Protein AF-A0A416R4S8-F1 (afdb_monomer_lite)

Foldseek 3Di:
DDDDDDDDDPPPPQAPQQPLLVVLVVLCVVVVHDLVQLCVQLVHDSVLSVDNNSHDPDPDDLSNLVSNCRSSVHDPVVSVVSVCSVAVLVVLVVVCVVVVVVDLVVSQVVCVVVVHDRPDDPPDD

Radius of gyration: 18.55 Å; chains: 1; bounding box: 39×44×54 Å

Structure (mmCIF, N/CA/C/O backbone):
data_AF-A0A416R4S8-F1
#
_entry.id   AF-A0A416R4S8-F1
#
loop_
_atom_site.group_PDB
_atom_site.id
_atom_site.type_symbol
_atom_site.label_atom_id
_atom_site.label_alt_id
_atom_site.label_comp_id
_atom_site.label_asym_id
_atom_site.label_entity_id
_atom_site.label_seq_id
_atom_site.pdbx_PDB_ins_code
_atom_site.Cartn_x
_atom_site.Cartn_y
_atom_site.Cartn_z
_atom_site.occupancy
_atom_site.B_iso_or_equiv
_atom_site.auth_seq_id
_atom_site.auth_comp_id
_atom_site.auth_asym_id
_atom_site.auth_atom_id
_atom_site.pdbx_PDB_model_num
ATOM 1 N N . MET A 1 1 ? -21.444 -31.950 22.356 1.00 37.09 1 MET A N 1
ATOM 2 C CA . MET A 1 1 ? -20.979 -31.767 20.963 1.00 37.09 1 MET A CA 1
ATOM 3 C C . MET A 1 1 ? -19.512 -31.362 20.983 1.00 37.09 1 MET A C 1
ATOM 5 O O . MET A 1 1 ? -19.189 -30.349 21.587 1.00 37.09 1 MET A O 1
ATOM 9 N N . ALA A 1 2 ? -18.616 -32.173 20.417 1.00 38.91 2 ALA A N 1
ATOM 10 C CA . ALA A 1 2 ? -17.178 -31.903 20.436 1.00 38.91 2 ALA A CA 1
ATOM 11 C C . ALA A 1 2 ? -16.791 -31.003 19.251 1.00 38.91 2 ALA A C 1
ATOM 13 O O . ALA A 1 2 ? -16.822 -31.442 18.101 1.00 38.91 2 ALA A O 1
ATOM 14 N N . TYR A 1 3 ? -16.431 -29.748 19.530 1.00 41.56 3 TYR A N 1
ATOM 15 C CA . TYR A 1 3 ? -15.851 -28.834 18.546 1.00 41.56 3 TYR A CA 1
ATOM 16 C C . TYR A 1 3 ? -14.512 -29.402 18.057 1.00 41.56 3 TYR A C 1
ATOM 18 O O . TYR A 1 3 ? -13.502 -29.365 18.762 1.00 41.56 3 TYR A O 1
ATOM 26 N N . ARG A 1 4 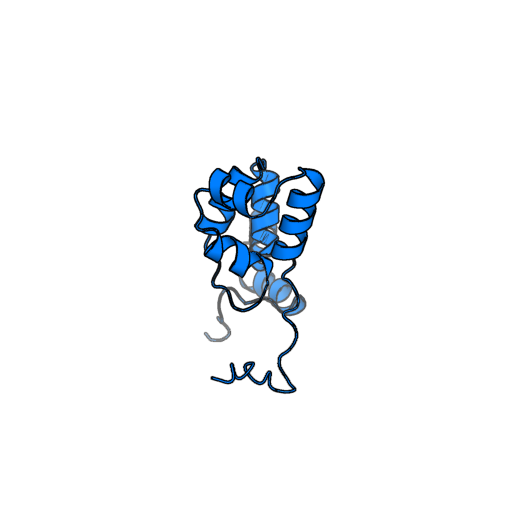? -14.495 -29.965 16.845 1.00 41.41 4 ARG A N 1
ATOM 27 C CA . ARG A 1 4 ? -13.260 -30.405 16.188 1.00 41.41 4 ARG A CA 1
ATOM 28 C C . ARG A 1 4 ? -12.459 -29.162 15.793 1.00 41.41 4 ARG A C 1
ATOM 30 O O . ARG A 1 4 ? -12.876 -28.420 14.908 1.00 41.41 4 ARG A O 1
ATOM 37 N N . LYS A 1 5 ? -11.307 -28.934 16.436 1.00 47.56 5 LYS A N 1
ATOM 38 C CA . LYS A 1 5 ? -10.324 -27.942 15.971 1.00 47.56 5 LYS A CA 1
ATOM 39 C C . LYS A 1 5 ? -9.903 -28.310 14.536 1.00 47.56 5 LYS A C 1
ATOM 41 O O . LYS A 1 5 ? -9.587 -29.481 14.302 1.00 47.56 5 LYS A O 1
ATOM 46 N N . PRO A 1 6 ? -9.903 -27.370 13.576 1.00 49.94 6 PRO A N 1
ATOM 47 C CA . PRO A 1 6 ? -9.465 -27.664 12.218 1.00 49.94 6 PRO A CA 1
ATOM 48 C C . PRO A 1 6 ? -7.990 -28.088 12.226 1.00 49.94 6 PRO A C 1
ATOM 50 O O . PRO A 1 6 ? -7.135 -27.402 12.787 1.00 49.94 6 PRO A O 1
ATOM 53 N N . LYS A 1 7 ? -7.705 -29.252 11.629 1.00 43.59 7 LYS A N 1
ATOM 54 C CA . LYS A 1 7 ? -6.352 -29.804 11.485 1.00 43.59 7 LYS A CA 1
ATOM 55 C C . LYS A 1 7 ? -5.545 -28.900 10.549 1.00 43.59 7 LYS A C 1
ATOM 57 O O . LYS A 1 7 ? -5.833 -28.838 9.356 1.00 43.59 7 LYS A O 1
ATOM 62 N N . GLN A 1 8 ? -4.543 -28.201 11.078 1.00 41.41 8 GLN A N 1
ATOM 63 C CA . GLN A 1 8 ? -3.548 -27.521 10.249 1.00 41.41 8 GLN A CA 1
ATOM 64 C C . GLN A 1 8 ? -2.600 -28.568 9.652 1.00 41.41 8 GLN A C 1
ATOM 66 O O . GLN A 1 8 ? -2.064 -29.408 10.371 1.00 41.41 8 GLN A O 1
ATOM 71 N N . SER A 1 9 ? -2.439 -28.543 8.328 1.00 35.41 9 SER A N 1
ATOM 72 C CA . SER A 1 9 ? -1.557 -29.465 7.604 1.00 35.41 9 SER A CA 1
ATOM 73 C C . SER A 1 9 ? -0.080 -29.094 7.838 1.00 35.41 9 SER A C 1
ATOM 75 O O . SER A 1 9 ? 0.241 -27.899 7.835 1.00 35.41 9 SER A O 1
ATOM 77 N N . PRO A 1 10 ? 0.823 -30.078 8.023 1.00 33.31 10 PRO A N 1
ATOM 78 C CA . PRO A 1 10 ? 2.246 -29.848 8.263 1.00 33.31 10 PRO A CA 1
ATOM 79 C C . PRO A 1 10 ? 2.899 -29.429 6.941 1.00 33.31 10 PRO A C 1
ATOM 81 O O . PRO A 1 10 ? 3.253 -30.251 6.106 1.00 33.31 10 PRO A O 1
ATOM 84 N N . GLY A 1 11 ? 2.939 -28.122 6.704 1.00 34.53 11 GLY A N 1
ATOM 85 C CA . GLY A 1 11 ? 3.306 -27.538 5.411 1.00 34.53 11 GLY A CA 1
ATOM 86 C C . GLY A 1 11 ? 2.676 -26.169 5.164 1.00 34.53 11 GLY A C 1
ATOM 87 O O . GLY A 1 11 ? 3.039 -25.495 4.203 1.00 34.53 11 GLY A O 1
ATOM 88 N N . TYR A 1 12 ? 1.765 -25.721 6.039 1.00 36.28 12 TYR A N 1
ATOM 89 C CA . TYR A 1 12 ? 1.297 -24.338 6.040 1.00 36.28 12 TYR A CA 1
ATOM 90 C C . TYR A 1 12 ? 2.473 -23.415 6.384 1.00 36.28 12 TYR A C 1
ATOM 92 O O . TYR A 1 12 ? 2.777 -23.194 7.558 1.00 36.28 12 TYR A O 1
ATOM 100 N N . LYS A 1 13 ? 3.168 -22.917 5.351 1.00 38.91 13 LYS A N 1
ATOM 101 C CA . LYS A 1 13 ? 4.154 -21.841 5.469 1.00 38.91 13 LYS A CA 1
ATOM 102 C C . LYS A 1 13 ? 3.462 -20.706 6.210 1.00 38.91 13 LYS A C 1
ATOM 104 O O . LYS A 1 13 ? 2.553 -20.075 5.677 1.00 38.91 13 LYS A O 1
ATOM 109 N N . ARG A 1 14 ? 3.831 -20.526 7.477 1.00 41.91 14 ARG A N 1
ATOM 110 C CA . ARG A 1 14 ? 3.389 -19.424 8.327 1.00 41.91 14 ARG A CA 1
ATOM 111 C C . ARG A 1 14 ? 3.590 -18.161 7.496 1.00 41.91 14 ARG A C 1
ATOM 113 O O . ARG A 1 14 ? 4.727 -17.891 7.136 1.00 41.91 14 ARG A O 1
ATOM 120 N N . ASN A 1 15 ? 2.492 -17.507 7.107 1.00 46.09 15 ASN A N 1
ATOM 121 C CA . ASN A 1 15 ? 2.489 -16.333 6.238 1.00 46.09 15 ASN A CA 1
ATOM 122 C C . ASN A 1 15 ? 3.657 -15.416 6.612 1.00 46.09 15 ASN A C 1
ATOM 124 O O . ASN A 1 15 ? 3.608 -14.765 7.658 1.00 46.09 15 ASN A O 1
ATOM 128 N N . GLU A 1 16 ? 4.710 -15.383 5.798 1.00 55.09 16 GLU A N 1
ATOM 129 C CA . GLU A 1 16 ? 5.707 -14.334 5.938 1.00 55.09 16 GLU A CA 1
ATOM 130 C C . GLU A 1 16 ? 4.958 -13.032 5.675 1.00 55.09 16 GLU A C 1
ATOM 132 O O . GLU A 1 16 ? 4.384 -12.827 4.602 1.00 55.09 16 GLU A O 1
ATOM 137 N N . GLN A 1 17 ? 4.849 -12.195 6.707 1.00 64.12 17 GLN A N 1
ATOM 138 C CA . GLN A 1 17 ? 4.202 -10.899 6.570 1.00 64.12 17 GLN A CA 1
ATOM 139 C C . GLN A 1 17 ? 4.914 -10.130 5.465 1.00 64.12 17 GLN A C 1
ATOM 141 O O . GLN A 1 17 ? 6.147 -10.011 5.498 1.00 64.12 17 GLN A O 1
ATOM 146 N N . SER A 1 18 ? 4.133 -9.614 4.513 1.00 80.44 18 SER A N 1
ATOM 147 C CA . SER A 1 18 ? 4.653 -8.759 3.451 1.00 80.44 18 SER A CA 1
ATOM 148 C C . SER A 1 18 ? 5.360 -7.548 4.060 1.00 80.44 18 SER A C 1
ATOM 150 O O . SER A 1 18 ? 5.030 -7.118 5.171 1.00 80.44 18 SER A O 1
ATOM 152 N N . ALA A 1 19 ? 6.326 -6.984 3.335 1.00 85.44 19 ALA A N 1
ATOM 153 C CA . ALA A 1 19 ? 7.018 -5.773 3.771 1.00 85.44 19 ALA A CA 1
ATOM 154 C C . ALA A 1 19 ? 6.015 -4.644 4.086 1.00 85.44 19 ALA A C 1
ATOM 156 O O . ALA A 1 19 ? 6.124 -3.987 5.121 1.00 85.44 19 ALA A O 1
ATOM 157 N N . LEU A 1 20 ? 4.954 -4.532 3.277 1.00 89.25 20 LEU A N 1
ATOM 158 C CA . LEU A 1 20 ? 3.815 -3.650 3.527 1.00 89.25 20 LEU A CA 1
ATOM 159 C C . LEU A 1 20 ? 3.143 -3.908 4.888 1.00 89.25 20 LEU A C 1
ATOM 161 O O . LEU A 1 20 ? 2.934 -2.975 5.658 1.00 89.25 20 LEU A O 1
ATOM 165 N N . ALA A 1 21 ? 2.803 -5.162 5.206 1.00 90.38 21 ALA A N 1
ATOM 166 C CA . ALA A 1 21 ? 2.121 -5.498 6.456 1.00 90.38 21 ALA A CA 1
ATOM 167 C C . ALA A 1 21 ? 2.969 -5.157 7.692 1.00 90.38 21 ALA A C 1
ATOM 169 O O . ALA A 1 21 ? 2.427 -4.676 8.688 1.00 90.38 21 ALA A O 1
ATOM 170 N N . ARG A 1 22 ? 4.291 -5.365 7.618 1.00 90.62 22 ARG A N 1
ATOM 171 C CA . ARG A 1 22 ? 5.225 -4.984 8.691 1.00 90.62 22 ARG A CA 1
ATOM 172 C C . ARG A 1 22 ? 5.274 -3.471 8.874 1.00 90.62 22 ARG A C 1
ATOM 174 O O . ARG A 1 22 ? 5.194 -3.005 10.007 1.00 90.62 22 ARG A O 1
ATOM 181 N N . GLN A 1 23 ? 5.342 -2.717 7.775 1.00 91.88 23 GLN A N 1
ATOM 182 C CA . GLN A 1 23 ? 5.346 -1.257 7.829 1.00 91.88 23 GLN A CA 1
ATOM 183 C C . GLN A 1 23 ? 4.060 -0.716 8.463 1.00 91.88 23 GLN A C 1
ATOM 185 O O . GLN A 1 23 ? 4.132 0.094 9.382 1.00 91.88 23 GLN A O 1
ATOM 190 N N . ILE A 1 24 ? 2.891 -1.217 8.049 1.00 92.25 24 ILE A N 1
ATOM 191 C CA . ILE A 1 24 ? 1.610 -0.783 8.625 1.00 92.25 24 ILE A CA 1
ATOM 192 C C . ILE A 1 24 ? 1.542 -1.130 10.119 1.00 92.25 24 ILE A C 1
ATOM 194 O O . ILE A 1 24 ? 1.063 -0.325 10.910 1.00 92.25 24 ILE A O 1
ATOM 198 N N . GLN A 1 25 ? 2.036 -2.299 10.545 1.00 92.38 25 GLN A N 1
ATOM 199 C CA . GLN A 1 25 ? 2.084 -2.636 11.974 1.00 92.38 25 GLN A CA 1
ATOM 200 C C . GLN A 1 25 ? 2.992 -1.701 12.774 1.00 92.38 25 GLN A C 1
ATOM 202 O O . GLN A 1 25 ? 2.616 -1.304 13.875 1.00 92.38 25 GLN A O 1
ATOM 207 N N . ALA A 1 26 ? 4.152 -1.334 12.231 1.00 93.31 26 ALA A N 1
ATOM 208 C CA . ALA A 1 26 ? 5.041 -0.366 12.864 1.00 93.31 26 ALA A CA 1
ATOM 209 C C . ALA A 1 26 ? 4.381 1.019 12.968 1.00 93.31 26 ALA A C 1
ATOM 211 O O . ALA A 1 26 ? 4.461 1.662 14.014 1.00 93.31 26 ALA A O 1
ATOM 212 N N . ASP A 1 27 ? 3.668 1.449 11.924 1.00 93.75 27 ASP A N 1
ATOM 213 C CA . ASP A 1 27 ? 2.924 2.710 11.929 1.00 93.75 27 ASP A CA 1
ATOM 214 C C . ASP A 1 27 ? 1.814 2.703 12.992 1.00 93.75 27 ASP A C 1
ATOM 216 O O . ASP A 1 27 ? 1.696 3.652 13.764 1.00 93.75 27 ASP A O 1
ATOM 220 N N . LEU A 1 28 ? 1.050 1.610 13.098 1.00 94.19 28 LEU A N 1
ATOM 221 C CA . LEU A 1 28 ? 0.026 1.440 14.134 1.00 94.19 28 LEU A CA 1
ATOM 222 C C . LEU A 1 28 ? 0.615 1.537 15.545 1.00 94.19 28 LEU A C 1
ATOM 224 O O . LEU A 1 28 ? 0.069 2.240 16.392 1.00 94.19 28 LEU A O 1
ATOM 228 N N . GLN A 1 29 ? 1.748 0.873 15.792 1.00 94.50 29 GLN A N 1
ATOM 229 C CA . GLN A 1 29 ? 2.440 0.942 17.081 1.00 94.50 29 GLN A CA 1
ATOM 230 C C . GLN A 1 29 ? 2.917 2.361 17.394 1.00 94.50 29 GLN A C 1
ATOM 232 O O . GLN A 1 29 ? 2.716 2.841 18.507 1.00 94.50 29 GLN A O 1
ATOM 237 N N . LYS A 1 30 ? 3.504 3.050 16.410 1.00 94.75 30 LYS A N 1
ATOM 238 C CA . LYS A 1 30 ? 3.984 4.429 16.556 1.00 94.75 30 LYS A CA 1
ATOM 239 C C . LYS A 1 30 ? 2.848 5.410 16.856 1.00 94.75 30 LYS A C 1
ATOM 241 O O . LYS A 1 30 ? 3.039 6.336 17.636 1.00 94.75 30 LYS A O 1
ATOM 246 N N . LEU A 1 31 ? 1.687 5.210 16.237 1.00 93.12 31 LEU A N 1
ATOM 247 C CA . LEU A 1 31 ? 0.506 6.056 16.411 1.00 93.12 31 LEU A CA 1
ATOM 248 C C . LEU A 1 31 ? -0.340 5.672 17.636 1.00 93.12 31 LEU A C 1
ATOM 250 O O . LEU A 1 31 ? -1.290 6.380 17.953 1.00 93.12 31 LEU A O 1
ATOM 254 N N . GLY A 1 32 ? -0.031 4.557 18.311 1.00 94.56 32 GLY A N 1
ATOM 255 C CA . GLY A 1 32 ? -0.873 4.015 19.382 1.00 94.56 32 GLY A CA 1
ATOM 256 C C . GLY A 1 32 ? -2.259 3.575 18.897 1.00 94.56 32 GLY A C 1
ATOM 257 O O . GLY A 1 32 ? -3.198 3.542 19.685 1.00 94.56 32 GLY A O 1
ATOM 258 N N . MET A 1 33 ? -2.391 3.260 17.606 1.00 93.94 33 MET A N 1
ATOM 259 C CA . MET A 1 33 ? -3.660 2.982 16.940 1.00 93.94 33 MET A CA 1
ATOM 260 C C . MET A 1 33 ? -3.906 1.472 16.821 1.00 93.94 33 MET A C 1
ATOM 262 O O . MET A 1 33 ? -3.010 0.677 16.530 1.00 93.94 33 MET A O 1
ATOM 266 N N . THR A 1 34 ? -5.155 1.060 17.001 1.00 94.81 34 THR A N 1
ATOM 267 C CA . THR A 1 34 ? -5.612 -0.320 16.815 1.00 94.81 34 THR A CA 1
ATOM 268 C C . THR A 1 34 ? -6.010 -0.606 15.362 1.00 94.81 34 THR A C 1
ATOM 270 O O . THR A 1 34 ? -6.312 0.290 14.576 1.00 94.81 34 THR A O 1
ATOM 273 N N . GLN A 1 35 ? -6.096 -1.889 14.987 1.00 93.25 35 GLN A N 1
ATOM 274 C CA . GLN A 1 35 ? -6.572 -2.280 13.647 1.00 93.25 35 GLN A CA 1
ATOM 275 C C . GLN A 1 35 ? -8.000 -1.792 13.362 1.00 93.25 35 GLN A C 1
ATOM 277 O O . GLN A 1 35 ? -8.318 -1.452 12.224 1.00 93.25 35 GLN A O 1
ATOM 282 N N . LYS A 1 36 ? -8.853 -1.749 14.391 1.00 94.31 36 LYS A N 1
ATOM 283 C CA . LYS A 1 36 ? -10.243 -1.299 14.287 1.00 94.31 36 LYS A CA 1
ATOM 284 C C . LYS A 1 36 ? -10.336 0.206 14.033 1.00 94.31 36 LYS A C 1
ATOM 286 O O . LYS A 1 36 ? -11.144 0.646 13.215 1.00 94.31 36 LYS A O 1
ATOM 291 N N . GLU A 1 37 ? -9.496 0.988 14.701 1.00 95.31 37 GLU A N 1
ATOM 292 C CA . GLU A 1 37 ? -9.411 2.434 14.477 1.00 95.31 37 GLU A CA 1
ATOM 293 C C . GLU A 1 37 ? -8.889 2.735 13.076 1.00 95.31 37 GLU A C 1
ATOM 295 O O . GLU A 1 37 ? -9.496 3.539 12.375 1.00 95.31 37 GLU A O 1
ATOM 300 N N . LEU A 1 38 ? -7.865 2.011 12.612 1.00 95.69 38 LEU A N 1
ATOM 301 C CA . LEU A 1 38 ? -7.393 2.130 11.234 1.00 95.69 38 LEU A CA 1
ATOM 302 C C . LEU A 1 38 ? -8.484 1.774 10.222 1.00 95.69 38 LEU A C 1
ATOM 304 O O . LEU A 1 38 ? -8.671 2.499 9.251 1.00 95.69 38 LEU A O 1
ATOM 308 N N . ALA A 1 39 ? -9.224 0.684 10.433 1.00 96.25 39 ALA A N 1
ATOM 309 C CA . ALA A 1 39 ? -10.345 0.305 9.573 1.00 96.25 39 ALA A CA 1
ATOM 310 C C . ALA A 1 39 ? -11.394 1.428 9.489 1.00 96.25 39 ALA A C 1
ATOM 312 O O . ALA A 1 39 ? -11.838 1.790 8.402 1.00 96.25 39 ALA A O 1
ATOM 313 N N . THR A 1 40 ? -11.711 2.039 10.631 1.00 96.50 40 THR A N 1
ATOM 314 C CA . THR A 1 40 ? -12.642 3.172 10.713 1.00 96.50 40 THR A CA 1
ATOM 315 C C . THR A 1 40 ? -12.099 4.401 9.978 1.00 96.50 40 THR A C 1
ATOM 317 O O . THR A 1 40 ? -12.795 4.957 9.134 1.00 96.50 40 THR A O 1
ATOM 320 N N . ALA A 1 41 ? -10.846 4.790 10.230 1.00 95.50 41 ALA A N 1
ATOM 321 C CA . ALA A 1 41 ? -10.222 5.969 9.628 1.00 95.50 41 ALA A CA 1
ATOM 322 C C . ALA A 1 41 ? -10.001 5.825 8.112 1.00 95.50 41 ALA A C 1
ATOM 324 O O . ALA A 1 41 ? -10.134 6.788 7.364 1.00 95.50 41 ALA A O 1
ATOM 325 N N . SER A 1 42 ? -9.692 4.613 7.648 1.00 93.75 42 SER A N 1
ATOM 326 C CA . SER A 1 42 ? -9.495 4.297 6.225 1.00 93.75 42 SER A CA 1
ATOM 327 C C . SER A 1 42 ? -10.803 4.044 5.462 1.00 93.75 42 SER A C 1
ATOM 329 O O . SER A 1 42 ? -10.791 3.916 4.235 1.00 93.75 42 SER A O 1
ATOM 331 N N . GLY A 1 43 ? -11.937 3.931 6.164 1.00 94.44 43 GLY A N 1
ATOM 332 C CA . GLY A 1 43 ? -13.211 3.518 5.570 1.00 94.44 43 GLY A CA 1
ATOM 333 C C . GLY A 1 43 ? -13.180 2.090 5.010 1.00 94.44 43 GLY A C 1
ATOM 334 O O . GLY A 1 43 ? -13.916 1.771 4.075 1.00 94.44 43 GLY A O 1
ATOM 335 N N . MET A 1 44 ? -12.303 1.231 5.538 1.00 95.00 44 MET A N 1
ATOM 336 C CA . MET A 1 44 ? -12.143 -0.154 5.100 1.00 95.00 44 MET A CA 1
ATOM 337 C C . MET A 1 44 ? -12.844 -1.119 6.062 1.00 95.00 44 MET A C 1
ATOM 339 O O . MET A 1 44 ? -12.814 -0.920 7.275 1.00 95.00 44 MET A O 1
ATOM 343 N N . PRO A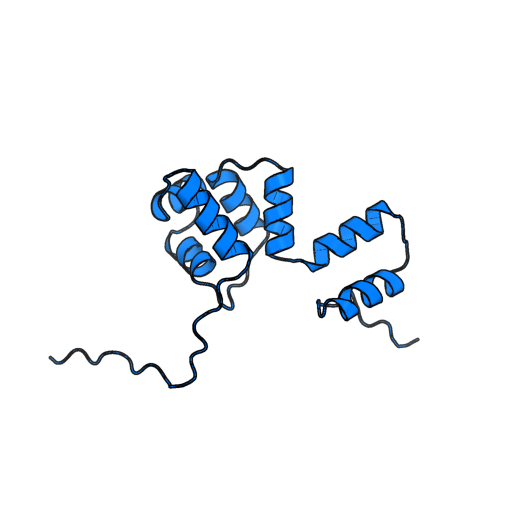 1 45 ? -13.401 -2.243 5.575 1.00 94.88 45 PRO A N 1
ATOM 344 C CA . PRO A 1 45 ? -13.859 -3.304 6.463 1.00 94.88 45 PRO A CA 1
ATOM 345 C C . PRO A 1 45 ? -12.702 -3.849 7.310 1.00 94.88 45 PRO A C 1
ATOM 347 O O . PRO A 1 45 ? -11.650 -4.204 6.775 1.00 94.88 45 PRO A O 1
ATOM 350 N N . GLU A 1 46 ? -12.913 -4.027 8.614 1.00 93.88 46 GLU A N 1
ATOM 351 C CA . GLU A 1 46 ? -11.883 -4.550 9.528 1.00 93.88 46 GLU A CA 1
ATOM 352 C C . GLU A 1 46 ? -11.334 -5.913 9.065 1.00 93.88 46 GLU A C 1
ATOM 354 O O . GLU A 1 46 ? -10.131 -6.171 9.108 1.00 93.88 46 GLU A O 1
ATOM 359 N N . ALA A 1 47 ? -12.192 -6.767 8.496 1.00 91.69 47 ALA A N 1
ATOM 360 C CA . ALA A 1 47 ? -11.782 -8.044 7.911 1.00 91.69 47 ALA A CA 1
ATOM 361 C C . ALA A 1 47 ? -10.814 -7.892 6.717 1.00 91.69 47 ALA A C 1
ATOM 363 O O . ALA A 1 47 ? -9.973 -8.768 6.495 1.00 91.69 47 ALA A O 1
ATOM 364 N N . ARG A 1 48 ? -10.925 -6.805 5.938 1.00 92.75 48 ARG A N 1
ATOM 365 C CA . ARG A 1 48 ? -10.015 -6.490 4.824 1.00 92.75 48 ARG A CA 1
ATOM 366 C C . ARG A 1 48 ? -8.650 -6.075 5.368 1.00 92.75 48 ARG A C 1
ATOM 368 O O . ARG A 1 48 ? -7.657 -6.681 4.974 1.00 92.75 48 ARG A O 1
ATOM 375 N N . VAL A 1 49 ? -8.619 -5.144 6.323 1.00 92.31 49 VAL A N 1
ATOM 376 C CA . VAL A 1 49 ? -7.393 -4.696 7.014 1.00 92.31 49 VAL A CA 1
ATOM 377 C C . VAL A 1 49 ? -6.685 -5.879 7.676 1.00 92.31 49 VAL A C 1
ATOM 379 O O . VAL A 1 49 ? -5.494 -6.096 7.464 1.00 92.31 49 VAL A O 1
ATOM 382 N N . SER A 1 50 ? -7.430 -6.729 8.387 1.00 91.44 50 SER A N 1
ATOM 383 C CA . SER A 1 50 ? -6.883 -7.926 9.030 1.00 91.44 50 SER A CA 1
ATOM 384 C C . SER A 1 50 ? -6.244 -8.890 8.024 1.00 91.44 50 SER A C 1
ATOM 386 O O . SER A 1 50 ? -5.164 -9.424 8.279 1.00 91.44 50 SER A O 1
ATOM 388 N N . ARG A 1 51 ? -6.866 -9.099 6.853 1.00 90.06 51 ARG A N 1
ATOM 389 C CA . ARG A 1 51 ? -6.280 -9.927 5.785 1.00 90.06 51 ARG A CA 1
ATOM 390 C C . ARG A 1 51 ? -4.984 -9.333 5.240 1.00 90.06 51 ARG A C 1
ATOM 392 O O . ARG A 1 51 ? -4.033 -10.086 5.065 1.00 90.06 51 ARG A O 1
ATOM 399 N N . ILE A 1 52 ? -4.937 -8.021 5.014 1.00 89.94 52 ILE A N 1
ATOM 400 C CA . ILE A 1 52 ? -3.725 -7.328 4.550 1.00 89.94 52 ILE A CA 1
ATOM 401 C C . ILE A 1 52 ? -2.589 -7.506 5.571 1.00 89.94 52 ILE A C 1
ATOM 403 O O . ILE A 1 52 ? -1.483 -7.892 5.203 1.00 89.94 52 ILE A O 1
ATOM 407 N N . LEU A 1 53 ? -2.875 -7.323 6.864 1.00 88.44 53 LEU A N 1
ATOM 408 C CA . LEU A 1 53 ? -1.879 -7.405 7.941 1.00 88.44 53 LEU A CA 1
ATOM 409 C C . LEU A 1 53 ? -1.394 -8.824 8.266 1.00 88.44 53 LEU A C 1
ATOM 411 O O . LEU A 1 53 ? -0.262 -9.009 8.719 1.00 88.44 53 LEU A O 1
ATOM 415 N N . ARG A 1 54 ? -2.235 -9.843 8.056 1.00 85.25 54 ARG A N 1
ATOM 416 C CA . ARG A 1 54 ? -1.850 -11.253 8.251 1.00 85.25 54 ARG A CA 1
ATOM 417 C C . ARG A 1 54 ? -0.872 -11.760 7.191 1.00 85.25 54 ARG A C 1
ATOM 419 O O . ARG A 1 54 ? -0.332 -12.852 7.369 1.00 85.25 54 ARG A O 1
ATOM 426 N N . GLY A 1 55 ? -0.661 -11.006 6.112 1.00 67.31 55 GLY A N 1
ATOM 427 C CA . GLY A 1 55 ? 0.116 -11.453 4.963 1.00 67.31 55 GLY A CA 1
ATOM 428 C C . GLY A 1 55 ? -0.535 -12.632 4.227 1.00 67.31 55 GLY A C 1
ATOM 429 O O . GLY A 1 55 ? -1.536 -13.206 4.664 1.00 67.31 55 GLY A O 1
ATOM 430 N N . GLY A 1 56 ? 0.042 -12.997 3.084 1.00 69.31 56 GLY A N 1
ATOM 431 C CA . GLY A 1 56 ? -0.458 -14.049 2.194 1.00 69.31 56 GLY A CA 1
ATOM 432 C C . GLY A 1 56 ? -0.913 -13.512 0.834 1.00 69.31 56 GLY A C 1
ATOM 433 O O . GLY A 1 56 ? -0.707 -12.343 0.517 1.00 69.31 56 GLY A O 1
ATOM 434 N N . LYS A 1 57 ? -1.539 -14.372 0.016 1.00 68.81 57 LYS A N 1
ATOM 435 C CA . LYS A 1 57 ? -2.071 -14.011 -1.312 1.00 68.81 57 LYS A CA 1
ATOM 436 C C . LYS A 1 57 ? -3.342 -13.161 -1.185 1.00 68.81 57 LYS A C 1
ATOM 438 O O . LYS A 1 57 ? -4.445 -13.622 -1.467 1.00 68.81 57 LYS A O 1
ATOM 443 N N . VAL A 1 58 ? -3.198 -11.924 -0.726 1.00 80.88 58 VAL A N 1
ATOM 444 C CA . VAL A 1 58 ? -4.253 -10.912 -0.809 1.00 80.88 58 VAL A CA 1
ATOM 445 C C . VAL A 1 58 ? -3.993 -10.091 -2.059 1.00 80.88 58 VAL A C 1
ATOM 447 O O . VAL A 1 58 ? -2.938 -9.481 -2.192 1.00 80.88 58 VAL A O 1
ATOM 450 N N . ARG A 1 59 ? -4.961 -10.062 -2.978 1.00 85.06 59 ARG A N 1
ATOM 451 C CA . ARG A 1 59 ? -4.921 -9.133 -4.108 1.00 85.06 59 ARG A CA 1
ATOM 452 C C . ARG A 1 59 ? -5.106 -7.719 -3.564 1.00 85.06 59 ARG A C 1
ATOM 454 O O . ARG A 1 59 ? -6.229 -7.353 -3.208 1.00 85.06 59 ARG A O 1
ATOM 461 N N . LEU A 1 60 ? -4.005 -6.985 -3.445 1.00 89.62 60 LEU A N 1
ATOM 462 C CA . LEU A 1 60 ? -3.996 -5.560 -3.132 1.00 89.62 60 LEU A CA 1
ATOM 463 C C . LEU A 1 60 ? -4.423 -4.761 -4.363 1.00 89.62 60 LEU A C 1
ATOM 465 O O . LEU A 1 60 ? -4.181 -5.166 -5.500 1.00 89.62 60 LEU A O 1
ATOM 469 N N . THR A 1 61 ? -5.086 -3.643 -4.116 1.00 91.75 61 THR A N 1
ATOM 470 C CA . THR A 1 61 ? -5.484 -2.662 -5.124 1.00 91.75 61 THR A CA 1
ATOM 471 C C . THR A 1 61 ? -4.931 -1.301 -4.737 1.00 91.75 61 THR A C 1
ATOM 473 O O . THR A 1 61 ? -4.643 -1.054 -3.565 1.00 91.75 61 THR A O 1
ATOM 476 N N . GLU A 1 62 ? -4.767 -0.404 -5.708 1.00 91.88 62 GLU A N 1
ATOM 477 C CA . GLU A 1 62 ? -4.282 0.951 -5.422 1.00 91.88 62 GLU A CA 1
ATOM 478 C C . GLU A 1 62 ? -5.241 1.692 -4.479 1.00 91.88 62 GLU A C 1
ATOM 480 O O . GLU A 1 62 ? -4.813 2.439 -3.601 1.00 91.88 62 GLU A O 1
ATOM 485 N N . GLN A 1 63 ? -6.539 1.394 -4.579 1.00 94.25 63 GLN A N 1
ATOM 486 C CA . GLN A 1 63 ? -7.546 1.875 -3.643 1.00 94.25 63 GLN A CA 1
ATOM 487 C C . GLN A 1 63 ? -7.251 1.445 -2.198 1.00 94.25 63 GLN A C 1
ATOM 489 O O . GLN A 1 63 ? -7.346 2.287 -1.309 1.00 94.25 63 GLN A O 1
ATOM 494 N N . ASP A 1 64 ? -6.842 0.192 -1.955 1.00 93.88 64 ASP A N 1
ATOM 495 C CA . ASP A 1 64 ? -6.467 -0.250 -0.602 1.00 93.88 64 ASP A CA 1
ATOM 496 C C . ASP A 1 64 ? -5.293 0.587 -0.061 1.00 93.88 64 ASP A C 1
ATOM 498 O O . ASP A 1 64 ? -5.324 1.013 1.091 1.00 93.88 64 ASP A O 1
ATOM 502 N N . ILE A 1 65 ? -4.272 0.863 -0.885 1.00 94.75 65 ILE A N 1
ATOM 503 C CA . ILE A 1 65 ? -3.113 1.679 -0.482 1.00 94.75 65 ILE A CA 1
ATOM 504 C C . ILE A 1 65 ? -3.532 3.118 -0.173 1.00 94.75 65 ILE A C 1
ATOM 506 O O . ILE A 1 65 ? -3.114 3.669 0.844 1.00 94.75 65 ILE A O 1
ATOM 510 N N . ASN A 1 66 ? -4.393 3.710 -1.003 1.00 95.75 66 ASN A N 1
ATOM 511 C CA . ASN A 1 66 ? -4.905 5.063 -0.793 1.00 95.75 66 ASN A CA 1
ATOM 512 C C . ASN A 1 66 ? -5.727 5.164 0.499 1.00 95.75 66 ASN A C 1
ATOM 514 O O . ASN A 1 66 ? -5.515 6.078 1.293 1.00 95.75 66 ASN A O 1
ATOM 518 N N . GLN A 1 67 ? -6.623 4.206 0.745 1.00 96.44 67 GLN A N 1
ATOM 519 C CA . GLN A 1 67 ? -7.426 4.162 1.967 1.00 96.44 67 GLN A CA 1
ATOM 520 C C . GLN A 1 67 ? -6.553 3.990 3.216 1.00 96.44 67 GLN A C 1
ATOM 522 O O . GLN A 1 67 ? -6.742 4.703 4.202 1.00 96.44 67 GLN A O 1
ATOM 527 N N . LEU A 1 68 ? -5.563 3.094 3.172 1.00 95.19 68 LEU A N 1
ATOM 528 C CA . LEU A 1 68 ? -4.617 2.896 4.272 1.00 95.19 68 LEU A CA 1
ATOM 529 C C . LEU A 1 68 ? -3.758 4.138 4.524 1.00 95.19 68 LEU A C 1
ATOM 531 O O . LEU A 1 68 ? -3.566 4.511 5.677 1.00 95.19 68 LEU A O 1
ATOM 535 N N . ALA A 1 69 ? -3.264 4.798 3.476 1.00 95.81 69 ALA A N 1
ATOM 536 C CA . ALA A 1 69 ? -2.467 6.013 3.611 1.00 95.81 69 ALA A CA 1
ATOM 537 C C . ALA A 1 69 ? -3.267 7.152 4.256 1.00 95.81 69 ALA A C 1
ATOM 539 O O . ALA A 1 69 ? -2.764 7.792 5.178 1.00 95.81 69 ALA A O 1
ATOM 540 N N . LEU A 1 70 ? -4.519 7.356 3.830 1.00 96.25 70 LEU A N 1
ATOM 541 C CA . LEU A 1 70 ? -5.421 8.333 4.445 1.00 96.25 70 LEU A CA 1
ATOM 542 C C . LEU A 1 70 ? -5.705 7.988 5.912 1.00 96.25 70 LEU A C 1
ATOM 544 O O . LEU A 1 70 ? -5.567 8.849 6.776 1.00 96.25 70 LEU A O 1
ATOM 548 N N . GLY A 1 71 ? -6.030 6.725 6.208 1.00 94.81 71 GLY A N 1
ATOM 549 C CA . GLY A 1 71 ? -6.312 6.275 7.574 1.00 94.81 71 GLY A CA 1
ATOM 550 C C . GLY A 1 71 ? -5.111 6.361 8.523 1.00 94.81 71 GLY A C 1
ATOM 551 O O . GLY A 1 71 ? -5.294 6.554 9.720 1.00 94.81 71 GLY A O 1
ATOM 552 N N . LEU A 1 72 ? -3.888 6.257 7.994 1.00 95.12 72 LEU A N 1
ATOM 553 C CA . LEU A 1 72 ? -2.634 6.421 8.740 1.00 95.12 72 LEU A CA 1
ATOM 554 C C . LEU A 1 72 ? -2.132 7.875 8.775 1.00 95.12 72 LEU A C 1
ATOM 556 O O . LEU A 1 72 ? -1.076 8.127 9.352 1.00 95.12 72 LEU A O 1
ATOM 560 N N . GLY A 1 73 ? -2.837 8.820 8.142 1.00 94.62 73 GLY A N 1
ATOM 561 C CA . GLY A 1 73 ? -2.423 10.225 8.078 1.00 94.62 73 GLY A CA 1
ATOM 562 C C . GLY A 1 73 ? -1.106 10.448 7.325 1.00 94.62 73 GLY A C 1
ATOM 563 O O . GLY A 1 73 ? -0.346 11.350 7.671 1.00 94.62 73 GLY A O 1
ATOM 564 N N . LYS A 1 74 ? -0.807 9.611 6.327 1.00 94.44 74 LYS A N 1
ATOM 565 C CA . LYS A 1 74 ? 0.440 9.675 5.557 1.00 94.44 74 LYS A CA 1
ATOM 566 C C . LYS A 1 74 ? 0.443 10.811 4.542 1.00 94.44 74 LYS A C 1
ATOM 568 O O . LYS A 1 74 ? -0.568 11.127 3.916 1.00 94.44 74 LYS A O 1
ATOM 573 N N . THR A 1 75 ? 1.626 11.366 4.316 1.00 95.81 75 THR A N 1
ATOM 574 C CA . THR A 1 75 ? 1.909 12.275 3.200 1.00 95.81 75 THR A CA 1
ATOM 575 C C . THR A 1 75 ? 1.910 11.534 1.858 1.00 95.81 75 THR A C 1
ATOM 577 O O . THR A 1 75 ? 1.987 10.304 1.803 1.00 95.81 75 THR A O 1
ATOM 580 N N . MET A 1 76 ? 1.884 12.277 0.746 1.00 93.62 76 MET A N 1
ATOM 581 C CA . MET A 1 76 ? 1.979 11.687 -0.599 1.00 93.62 76 MET A CA 1
ATOM 582 C C . MET A 1 76 ? 3.248 10.842 -0.785 1.00 93.62 76 MET A C 1
ATOM 584 O O . MET A 1 76 ? 3.171 9.738 -1.313 1.00 93.62 76 MET A O 1
ATOM 588 N N . ALA A 1 77 ? 4.396 11.315 -0.291 1.00 92.31 77 ALA A N 1
ATOM 589 C CA . ALA A 1 77 ? 5.655 10.577 -0.384 1.00 92.31 77 ALA A CA 1
ATOM 590 C C . ALA A 1 77 ? 5.618 9.270 0.429 1.00 92.31 77 ALA A C 1
ATOM 592 O O . ALA A 1 77 ? 6.089 8.228 -0.019 1.00 92.31 77 ALA A O 1
ATOM 593 N N . GLU A 1 78 ? 5.013 9.293 1.617 1.00 93.06 78 GLU A N 1
ATOM 594 C CA . GLU A 1 78 ? 4.860 8.091 2.439 1.00 93.06 78 GLU A CA 1
ATOM 595 C C . GLU A 1 78 ? 3.849 7.103 1.849 1.00 93.06 78 GLU A C 1
ATOM 597 O O . GLU A 1 78 ? 4.031 5.892 1.979 1.00 93.06 78 GLU A O 1
ATOM 602 N N . ARG A 1 79 ? 2.803 7.597 1.176 1.00 95.19 79 ARG A N 1
ATOM 603 C CA . ARG A 1 79 ? 1.899 6.760 0.380 1.00 95.19 79 ARG A CA 1
ATOM 604 C C . ARG A 1 79 ? 2.659 6.070 -0.752 1.00 95.19 79 ARG A C 1
ATOM 606 O O . ARG A 1 79 ? 2.462 4.876 -0.956 1.00 95.19 79 ARG A O 1
ATOM 613 N N . ASP A 1 80 ? 3.532 6.781 -1.458 1.00 92.69 80 ASP A N 1
ATOM 614 C CA . ASP A 1 80 ? 4.330 6.188 -2.537 1.00 92.69 80 ASP A CA 1
ATOM 615 C C . ASP A 1 80 ? 5.277 5.112 -2.000 1.00 92.69 80 ASP A C 1
ATOM 617 O O . ASP A 1 80 ? 5.398 4.046 -2.596 1.00 92.69 80 ASP A O 1
ATOM 621 N N . ASN A 1 81 ? 5.836 5.304 -0.803 1.00 92.31 81 ASN A N 1
ATOM 622 C CA . ASN A 1 81 ? 6.589 4.248 -0.126 1.00 92.31 81 ASN A CA 1
ATOM 623 C C . ASN A 1 81 ? 5.722 3.009 0.155 1.00 92.31 81 ASN A C 1
ATOM 625 O O . ASN A 1 81 ? 6.158 1.893 -0.117 1.00 92.31 81 ASN A O 1
ATOM 629 N N . LEU A 1 82 ? 4.482 3.172 0.640 1.00 92.06 82 LEU A N 1
ATOM 630 C CA . LEU A 1 82 ? 3.555 2.037 0.773 1.00 92.06 82 LEU A CA 1
ATOM 631 C C . LEU A 1 82 ? 3.267 1.374 -0.581 1.00 92.06 82 LEU A C 1
ATOM 633 O O . LEU A 1 82 ? 3.171 0.148 -0.652 1.00 92.06 82 LEU A O 1
ATOM 637 N N . ARG A 1 83 ? 3.162 2.167 -1.652 1.00 92.81 83 ARG A N 1
ATOM 638 C CA . ARG A 1 83 ? 2.964 1.678 -3.020 1.00 92.81 83 ARG A CA 1
ATOM 639 C C . ARG A 1 83 ? 4.132 0.795 -3.463 1.00 92.81 83 ARG A C 1
ATOM 641 O O . ARG A 1 83 ? 3.881 -0.310 -3.927 1.00 92.81 83 ARG A O 1
ATOM 648 N N . TYR A 1 84 ? 5.378 1.217 -3.246 1.00 90.62 84 TYR A N 1
ATOM 649 C CA . TYR A 1 84 ? 6.569 0.425 -3.587 1.00 90.62 84 TYR A CA 1
ATOM 650 C C . TYR A 1 84 ? 6.733 -0.825 -2.717 1.00 90.62 84 TYR A C 1
ATOM 652 O O . TYR A 1 84 ? 7.234 -1.840 -3.183 1.00 90.62 84 TYR A O 1
ATOM 660 N N . LEU A 1 85 ? 6.272 -0.801 -1.462 1.00 89.62 85 LEU A N 1
ATOM 661 C CA . LEU A 1 85 ? 6.246 -2.009 -0.628 1.00 89.62 85 LEU A CA 1
ATOM 662 C C . LEU A 1 85 ? 5.203 -3.036 -1.100 1.00 89.62 85 LEU A C 1
ATOM 664 O O . LEU A 1 85 ? 5.338 -4.223 -0.793 1.00 89.62 85 LEU A O 1
ATOM 668 N N . ALA A 1 86 ? 4.148 -2.583 -1.782 1.00 88.81 86 ALA A N 1
ATOM 669 C CA . ALA A 1 86 ? 3.135 -3.445 -2.384 1.00 88.81 86 ALA A CA 1
ATOM 670 C C . ALA A 1 86 ? 3.553 -3.948 -3.776 1.00 88.81 86 ALA A C 1
ATOM 672 O O . ALA A 1 86 ? 3.340 -5.122 -4.075 1.00 88.81 86 ALA A O 1
ATOM 673 N N . TRP A 1 87 ? 4.159 -3.068 -4.576 1.00 89.38 87 TRP A N 1
ATOM 674 C CA . TRP A 1 87 ? 4.608 -3.297 -5.951 1.00 89.38 87 TRP A CA 1
ATOM 675 C C . TRP A 1 87 ? 6.014 -2.716 -6.149 1.00 89.38 87 TRP A C 1
ATOM 677 O O . TRP A 1 87 ? 6.152 -1.563 -6.580 1.00 89.38 87 TRP A O 1
ATOM 687 N N . PRO A 1 88 ? 7.066 -3.476 -5.799 1.00 86.19 88 PRO A N 1
ATOM 688 C CA . PRO A 1 88 ? 8.448 -3.021 -5.927 1.00 86.19 88 PRO A CA 1
ATOM 689 C C . PRO A 1 88 ? 8.834 -2.663 -7.365 1.00 86.19 88 PRO A C 1
ATOM 691 O O . PRO A 1 88 ? 9.635 -1.758 -7.575 1.00 86.19 88 PRO A O 1
ATOM 694 N N . GLU A 1 89 ? 8.212 -3.298 -8.359 1.00 86.56 89 GLU A N 1
ATOM 695 C CA . GLU A 1 89 ? 8.431 -3.025 -9.779 1.00 86.56 89 GLU A CA 1
ATOM 696 C C . GLU A 1 89 ? 8.166 -1.558 -10.151 1.00 86.56 89 GLU A C 1
ATOM 698 O O . GLU A 1 89 ? 8.862 -0.994 -10.994 1.00 86.56 89 GLU A O 1
ATOM 703 N N . LEU A 1 90 ? 7.217 -0.900 -9.472 1.00 88.69 90 LEU A N 1
ATOM 704 C CA . LEU A 1 90 ? 6.899 0.507 -9.716 1.00 88.69 90 LEU A CA 1
ATOM 705 C C . LEU A 1 90 ? 8.065 1.431 -9.361 1.00 88.69 90 LEU A C 1
ATOM 707 O O . LEU A 1 90 ? 8.214 2.477 -9.985 1.00 88.69 90 LEU A O 1
ATOM 711 N N . TYR A 1 91 ? 8.902 1.049 -8.394 1.00 88.38 91 TYR A N 1
ATOM 712 C CA . TYR A 1 91 ? 10.065 1.846 -8.018 1.00 88.38 91 TYR A CA 1
ATOM 713 C C . TYR A 1 91 ? 11.100 1.896 -9.147 1.00 88.38 91 TYR A C 1
ATOM 715 O O . TYR A 1 91 ? 11.577 2.977 -9.498 1.00 88.38 91 TYR A O 1
ATOM 723 N N . GLU A 1 92 ? 11.412 0.747 -9.752 1.00 86.19 92 GLU A N 1
ATOM 724 C CA . GLU A 1 92 ? 12.366 0.681 -10.865 1.00 86.19 92 GLU A CA 1
ATOM 725 C C . GLU A 1 92 ? 11.817 1.374 -12.117 1.00 86.19 92 GLU A C 1
ATOM 727 O O . GLU A 1 92 ? 12.550 2.097 -12.795 1.00 86.19 92 GLU A O 1
ATOM 732 N N . ILE A 1 93 ? 10.507 1.267 -12.367 1.00 87.62 93 ILE A N 1
ATOM 733 C CA . ILE A 1 93 ? 9.835 2.012 -13.441 1.00 87.62 93 ILE A CA 1
ATOM 734 C C . ILE A 1 93 ? 9.972 3.520 -13.217 1.00 87.62 93 ILE A C 1
ATOM 736 O O . ILE A 1 93 ? 10.437 4.236 -14.104 1.00 87.62 93 ILE A O 1
ATOM 740 N N . ASP A 1 94 ? 9.625 4.020 -12.030 1.00 89.44 94 ASP A N 1
ATOM 741 C CA . ASP A 1 94 ? 9.702 5.451 -11.720 1.00 89.44 94 ASP A CA 1
ATOM 742 C C . ASP A 1 94 ? 11.155 5.964 -11.776 1.00 89.44 94 ASP A C 1
ATOM 744 O O . ASP A 1 94 ? 11.415 7.097 -12.195 1.00 89.44 94 ASP A O 1
ATOM 748 N N . LYS A 1 95 ? 12.132 5.130 -11.405 1.00 88.62 95 LYS A N 1
ATOM 749 C CA . LYS A 1 95 ? 13.566 5.425 -11.529 1.00 88.62 95 LYS A CA 1
ATOM 750 C C . LYS A 1 95 ? 14.020 5.489 -12.992 1.00 88.62 95 LYS A C 1
ATOM 752 O O . LYS A 1 95 ? 14.786 6.388 -13.342 1.00 88.62 95 LYS A O 1
ATOM 757 N N . ALA A 1 96 ? 13.563 4.581 -13.850 1.00 87.00 96 ALA A N 1
ATOM 758 C CA . ALA A 1 96 ? 13.838 4.614 -15.287 1.00 87.00 96 ALA A CA 1
ATOM 759 C C . ALA A 1 96 ? 13.194 5.836 -15.966 1.00 87.00 96 ALA A C 1
ATOM 761 O O . ALA A 1 96 ? 13.852 6.554 -16.721 1.00 87.00 96 ALA A O 1
ATOM 762 N N . LEU A 1 97 ? 11.943 6.154 -15.611 1.00 87.88 97 LEU A N 1
ATOM 763 C CA . LEU A 1 97 ? 11.248 7.355 -16.085 1.00 87.88 97 LEU A CA 1
ATOM 764 C C . LEU A 1 97 ? 11.996 8.639 -15.699 1.00 87.88 97 LEU A C 1
ATOM 766 O O . LEU A 1 97 ? 12.132 9.542 -16.526 1.00 87.88 97 LEU A O 1
ATOM 770 N N . LYS A 1 98 ? 12.542 8.716 -14.477 1.00 88.31 98 LYS A N 1
ATOM 771 C CA . LYS A 1 98 ? 13.375 9.849 -14.031 1.00 88.31 98 LYS A CA 1
ATOM 772 C C . LYS A 1 98 ? 14.663 9.996 -14.839 1.00 88.31 98 LYS A C 1
ATOM 774 O O . LYS A 1 98 ? 15.039 11.120 -15.164 1.00 88.31 98 LYS A O 1
ATOM 779 N N . ARG A 1 99 ? 15.323 8.881 -15.169 1.00 86.00 99 ARG A N 1
ATOM 780 C CA . ARG A 1 99 ? 16.518 8.854 -16.031 1.00 86.00 99 ARG A CA 1
ATOM 781 C C . ARG A 1 99 ? 16.199 9.186 -17.494 1.00 86.00 99 ARG A C 1
ATOM 783 O O . ARG A 1 99 ? 17.092 9.595 -18.227 1.00 86.00 99 ARG A O 1
ATOM 790 N N . ARG A 1 100 ? 14.918 9.096 -17.884 1.00 82.44 100 ARG A N 1
ATOM 791 C CA . ARG A 1 100 ? 14.436 9.138 -19.275 1.00 82.44 100 ARG A CA 1
ATOM 792 C C . ARG A 1 100 ? 15.025 8.008 -20.116 1.00 82.44 100 ARG A C 1
ATOM 794 O O . ARG A 1 100 ? 15.222 8.163 -21.321 1.00 82.44 100 ARG A O 1
ATOM 801 N N . ASP A 1 101 ? 15.253 6.867 -19.470 1.00 68.50 101 ASP A N 1
ATOM 802 C CA . ASP A 1 101 ? 15.652 5.628 -20.119 1.00 68.50 101 ASP A CA 1
ATOM 803 C C . ASP A 1 101 ? 14.435 5.137 -20.915 1.00 68.50 101 ASP A C 1
ATOM 805 O O . ASP A 1 101 ? 13.598 4.391 -20.418 1.00 68.50 101 ASP A O 1
ATOM 809 N N . GLY A 1 102 ? 14.258 5.618 -22.147 1.00 70.50 102 GLY A N 1
ATOM 810 C CA . GLY A 1 102 ? 13.132 5.266 -23.025 1.00 70.50 102 GLY A CA 1
ATOM 811 C C . GLY A 1 102 ? 13.149 3.810 -23.513 1.00 70.50 102 GLY A C 1
ATOM 812 O O . GLY A 1 102 ? 12.634 3.525 -24.589 1.00 70.50 102 GLY A O 1
ATOM 813 N N . CYS A 1 103 ? 13.787 2.901 -22.772 1.00 81.31 103 CYS A N 1
ATOM 814 C CA . CYS A 1 103 ? 14.103 1.543 -23.182 1.00 81.31 103 CYS A CA 1
ATOM 815 C C . CYS A 1 103 ? 13.593 0.528 -22.152 1.00 81.31 103 CYS A C 1
ATOM 817 O O . CYS A 1 103 ? 14.206 0.312 -21.107 1.00 81.31 103 CYS A O 1
ATOM 819 N N . VAL A 1 104 ? 12.489 -0.144 -22.488 1.00 82.62 104 V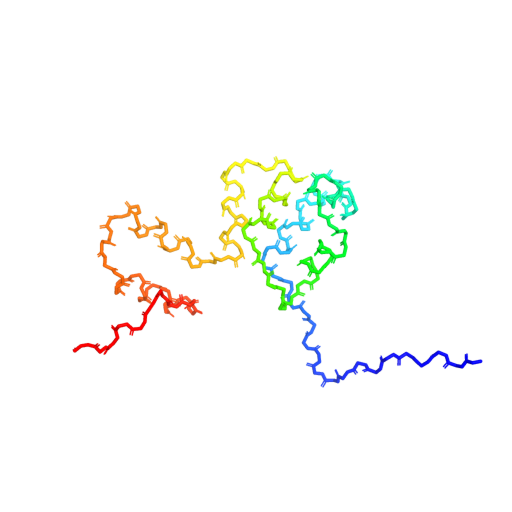AL A N 1
ATOM 820 C CA . VAL A 1 104 ? 11.878 -1.203 -21.662 1.00 82.62 104 VAL A CA 1
ATOM 821 C C . VAL A 1 104 ? 12.846 -2.366 -21.416 1.00 82.62 104 VAL A C 1
ATOM 823 O O . VAL A 1 104 ? 12.796 -2.987 -20.359 1.00 82.62 104 VAL A O 1
ATOM 826 N N . PHE A 1 105 ? 13.765 -2.631 -22.351 1.00 83.50 105 PHE A N 1
ATOM 827 C CA . PHE A 1 105 ? 14.769 -3.687 -22.210 1.00 83.50 105 PHE A CA 1
ATOM 828 C C . PHE A 1 105 ? 15.666 -3.476 -20.984 1.00 83.50 105 PHE A C 1
ATOM 830 O O . PHE A 1 105 ? 15.838 -4.396 -20.192 1.00 83.50 105 PHE A O 1
ATOM 837 N N . LEU A 1 106 ? 16.178 -2.257 -20.783 1.00 82.12 106 LEU A N 1
ATOM 838 C CA . LEU A 1 106 ? 17.036 -1.950 -19.634 1.00 82.12 106 LEU A CA 1
ATOM 839 C C . LEU A 1 106 ? 16.281 -2.119 -18.311 1.00 82.12 106 LEU A C 1
ATOM 841 O O . LEU A 1 106 ? 16.807 -2.712 -17.375 1.00 82.12 106 LEU A O 1
ATOM 845 N N . VAL A 1 107 ? 15.024 -1.670 -18.263 1.00 84.50 107 VAL A N 1
ATOM 846 C CA . VAL A 1 107 ? 14.167 -1.825 -17.078 1.00 84.50 107 VAL A CA 1
ATOM 847 C C . VAL A 1 107 ? 13.892 -3.300 -16.790 1.00 84.50 107 VAL A C 1
ATOM 849 O O . VAL A 1 107 ? 13.961 -3.724 -15.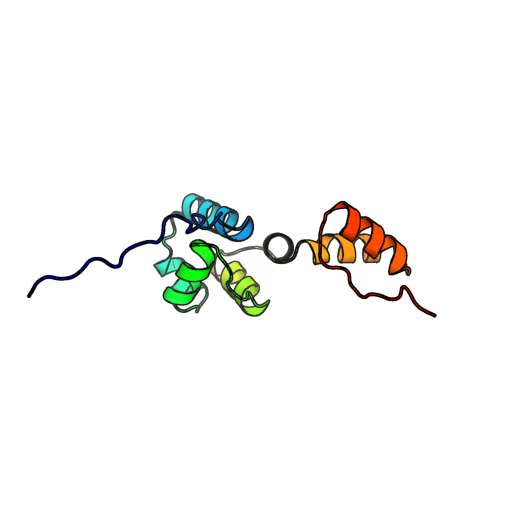644 1.00 84.50 107 VAL A O 1
ATOM 852 N N . ASN A 1 108 ? 13.640 -4.111 -17.819 1.00 85.44 108 ASN A N 1
ATOM 853 C CA . ASN A 1 108 ? 13.453 -5.551 -17.654 1.00 85.44 108 ASN A CA 1
ATOM 854 C C . ASN A 1 108 ? 14.719 -6.256 -17.143 1.00 85.44 108 ASN A C 1
ATOM 856 O O . ASN A 1 108 ? 14.591 -7.182 -16.347 1.00 85.44 108 ASN A O 1
ATOM 860 N N . CYS A 1 109 ? 15.920 -5.828 -17.549 1.00 84.75 109 CYS A N 1
ATOM 861 C CA . CYS A 1 109 ? 17.165 -6.347 -16.975 1.00 84.75 109 CYS A CA 1
ATOM 862 C C . CYS A 1 109 ? 17.250 -6.045 -15.472 1.00 84.75 109 CYS A C 1
ATOM 864 O O . CYS A 1 109 ? 17.471 -6.959 -14.682 1.00 84.75 109 CYS A O 1
ATOM 866 N N . GLU A 1 110 ? 16.989 -4.798 -15.066 1.00 84.00 110 GLU A N 1
ATOM 867 C CA . GLU A 1 110 ? 16.991 -4.398 -13.649 1.00 84.00 110 GLU A CA 1
ATOM 868 C C . GLU A 1 110 ? 15.925 -5.160 -12.834 1.00 84.00 110 GLU A C 1
ATOM 870 O O . GLU A 1 110 ? 16.194 -5.628 -11.726 1.00 84.00 110 GLU A O 1
ATOM 875 N N . LEU A 1 111 ? 14.723 -5.348 -13.391 1.00 84.62 111 LEU A N 1
ATOM 876 C CA . LEU A 1 111 ? 13.653 -6.130 -12.763 1.00 84.62 111 LEU A CA 1
ATOM 877 C C . LEU A 1 111 ? 14.029 -7.616 -12.636 1.00 84.62 111 LEU A C 1
ATOM 879 O O . LEU A 1 111 ? 13.772 -8.221 -11.594 1.00 84.62 111 LEU A O 1
ATOM 883 N N . ALA A 1 112 ? 14.664 -8.200 -13.659 1.00 85.38 112 ALA A N 1
ATOM 884 C CA . ALA A 1 112 ? 15.112 -9.593 -13.652 1.00 85.38 112 ALA A CA 1
ATOM 885 C C . ALA A 1 112 ? 16.200 -9.845 -12.598 1.00 85.38 112 ALA A C 1
ATOM 887 O O . ALA A 1 112 ? 16.131 -10.845 -11.883 1.00 85.38 112 ALA A O 1
ATOM 888 N N . GLU A 1 113 ? 17.159 -8.926 -12.452 1.00 85.81 113 GLU A N 1
ATOM 889 C CA . GLU A 1 113 ? 18.199 -8.988 -11.414 1.00 85.81 113 GLU A CA 1
ATOM 890 C C . GLU A 1 113 ? 17.607 -8.995 -9.996 1.00 85.81 113 GLU A C 1
ATOM 892 O O . GLU A 1 113 ? 18.150 -9.636 -9.095 1.00 85.81 113 GLU A O 1
ATOM 897 N N . GLN A 1 114 ? 16.462 -8.336 -9.800 1.00 80.44 114 GLN A N 1
ATOM 898 C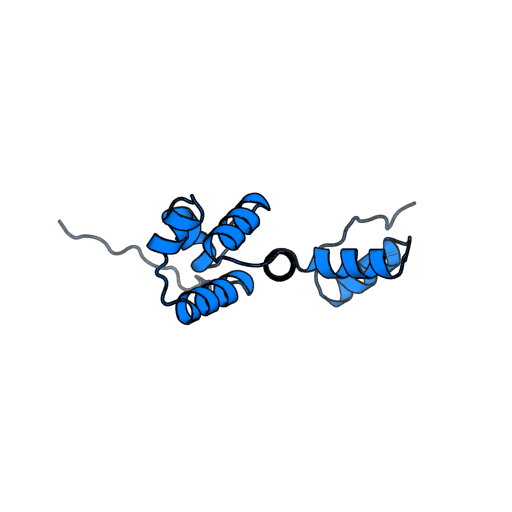 CA . GLN A 1 114 ? 15.744 -8.288 -8.524 1.00 80.44 114 GLN A CA 1
ATOM 899 C C . GLN A 1 114 ? 14.698 -9.406 -8.356 1.00 80.44 114 GLN A C 1
ATOM 901 O O . GLN A 1 114 ? 14.057 -9.498 -7.307 1.00 80.44 114 GLN A O 1
ATOM 906 N N . GLY A 1 115 ? 14.509 -10.264 -9.366 1.00 82.94 115 GLY A N 1
ATOM 907 C CA . GLY A 1 115 ? 13.492 -11.319 -9.363 1.00 82.94 115 GLY A CA 1
ATOM 908 C C . GLY A 1 115 ? 12.048 -10.797 -9.401 1.00 82.94 115 GLY A C 1
ATOM 909 O O . GLY A 1 115 ? 11.138 -11.473 -8.915 1.00 82.94 115 GLY A O 1
ATOM 910 N N . LEU A 1 116 ? 11.838 -9.591 -9.938 1.00 85.06 116 LEU A N 1
ATOM 911 C CA . LEU A 1 116 ? 10.540 -8.925 -10.036 1.00 85.06 116 LEU A CA 1
ATOM 912 C C . LEU A 1 116 ? 9.815 -9.252 -11.354 1.00 85.06 116 LEU A C 1
ATOM 914 O O . LEU A 1 116 ? 10.438 -9.699 -12.320 1.00 85.06 116 LEU A O 1
ATOM 918 N N . PRO A 1 117 ? 8.485 -9.039 -11.420 1.00 83.00 117 PRO A N 1
ATOM 919 C CA . PRO A 1 117 ? 7.728 -9.226 -12.652 1.00 83.00 117 PRO A CA 1
ATOM 920 C C . PRO A 1 117 ? 8.216 -8.281 -13.754 1.00 83.00 117 PRO A C 1
ATOM 922 O O . PRO A 1 117 ? 8.353 -7.081 -13.530 1.00 83.00 117 PRO A O 1
ATOM 925 N N . LEU A 1 118 ? 8.433 -8.820 -14.953 1.00 87.19 118 LEU A N 1
ATOM 926 C CA . LEU A 1 118 ? 8.813 -8.038 -16.130 1.00 87.19 118 LEU A CA 1
ATOM 927 C C . LEU A 1 118 ? 7.608 -7.267 -16.690 1.00 87.19 118 LEU A C 1
ATOM 929 O O . LEU A 1 118 ? 6.470 -7.729 -16.597 1.00 87.19 118 LEU A O 1
ATOM 933 N N . LEU A 1 119 ? 7.863 -6.125 -17.333 1.00 81.12 119 LEU A N 1
ATOM 934 C CA . LEU A 1 119 ? 6.822 -5.279 -17.938 1.00 81.12 119 LEU A CA 1
ATOM 935 C C . LEU A 1 119 ? 6.204 -5.886 -19.208 1.00 81.12 119 LEU A C 1
ATOM 937 O O . LEU A 1 119 ? 5.098 -5.521 -19.600 1.00 81.12 119 LEU A O 1
ATOM 941 N N . GLY A 1 120 ? 6.920 -6.807 -19.850 1.00 74.88 120 GLY A N 1
ATOM 942 C CA . GLY A 1 120 ? 6.509 -7.494 -21.069 1.00 74.88 120 GLY A CA 1
ATOM 943 C C . GLY A 1 120 ? 7.641 -8.357 -21.620 1.00 74.88 120 GLY A C 1
ATOM 944 O O . GLY A 1 120 ? 8.818 -8.046 -21.427 1.00 74.88 120 GLY A O 1
ATOM 945 N N . SER A 1 121 ? 7.283 -9.451 -22.287 1.00 55.09 121 SER A N 1
ATOM 946 C CA . SER A 1 121 ? 8.202 -10.389 -22.932 1.00 55.09 121 SER A CA 1
ATOM 947 C C . SER A 1 121 ? 8.309 -10.087 -24.427 1.00 55.09 121 SER A C 1
ATOM 949 O O . SER A 1 121 ? 7.783 -10.841 -25.238 1.00 55.09 121 SER A O 1
ATOM 951 N N . ASN A 1 122 ? 8.982 -9.010 -24.821 1.00 48.00 122 ASN A N 1
ATOM 952 C CA . ASN A 1 122 ? 9.415 -8.904 -26.215 1.00 48.00 122 ASN A CA 1
ATOM 953 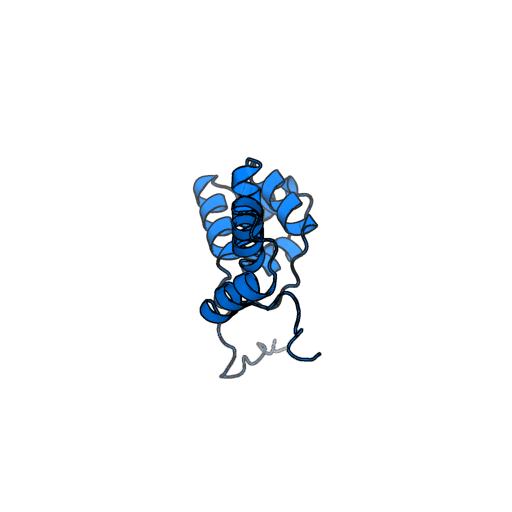C C . ASN A 1 122 ? 10.824 -9.490 -26.302 1.00 48.00 122 ASN A C 1
ATOM 955 O O . ASN A 1 122 ? 11.812 -8.764 -26.281 1.00 48.00 122 ASN A O 1
ATOM 959 N N . PHE A 1 123 ? 10.889 -10.823 -26.310 1.00 51.94 123 PHE A N 1
ATOM 960 C CA . PHE A 1 123 ? 12.075 -11.568 -26.742 1.00 51.94 123 PHE A CA 1
ATOM 961 C C . PHE A 1 123 ? 11.926 -12.126 -28.166 1.00 51.94 123 PHE A C 1
ATOM 963 O O . PHE A 1 123 ? 12.782 -12.893 -28.587 1.00 51.94 123 PHE A O 1
ATOM 970 N N . GLU A 1 124 ? 10.892 -11.740 -28.921 1.00 44.38 124 GLU A N 1
ATOM 971 C CA . GLU A 1 124 ? 10.720 -12.152 -30.319 1.00 44.38 124 GLU A CA 1
ATOM 972 C C . GLU A 1 124 ? 10.114 -11.008 -31.153 1.00 44.38 124 GLU A C 1
ATOM 974 O O . GLU A 1 124 ? 8.926 -10.711 -31.042 1.00 44.38 124 GLU A O 1
ATOM 979 N N . GLU A 1 125 ? 10.959 -10.361 -31.958 1.00 37.03 125 GLU A N 1
ATOM 980 C CA . GLU A 1 125 ? 10.720 -10.147 -33.395 1.00 37.03 125 GLU A CA 1
ATOM 981 C C . GLU A 1 125 ? 11.935 -10.693 -34.155 1.00 37.03 125 GLU A C 1
ATOM 983 O O . GLU A 1 125 ? 13.073 -10.467 -33.674 1.00 37.03 125 GLU A O 1
#

pLDDT: mean 81.11, std 18.52, range [33.31, 96.5]

Secondary structure (DSSP, 8-state):
---------TT-------HHHHHHHHHHHHHT--HHHHHHHHT--HHHHHHHHT-SS----HHHHHHHHHHTT--HHHHHHHHHHH-THHHHHHHHHHHT---HHHHHHHHHHTTPPPS------

Sequence (125 aa):
MAYRKPKQSPGYKRNEQSALARQIQADLQKLGMTQKELATASGMPEARVSRILRGGKVRLTEQDINQLALGLGKTMAERDNLRYLAWPELYEIDKALKRRDGCVFLVNCELAEQGLPLLGSNFEE